Protein AF-A0A5S4G5T2-F1 (afdb_monomer)

pLDDT: mean 87.11, std 13.19, range [44.31, 97.69]

Secondary structure (DSSP, 8-state):
--STT--HHHHHHHHHHTT---EEEEPTT------EE-TTS-EEEEETTEEEEEEEEEEEEE-TTS-EEEEEEEEEES--STT-

Solvent-accessible surface area (backbone atoms only — not comparable to full-atom values): 5116 Å² total; per-residue (Å²): 104,39,64,92,89,47,72,47,57,64,51,51,49,53,47,45,71,72,71,49,81,52,76,46,61,50,35,90,85,54,84,65,59,81,74,43,81,46,97,86,75,27,29,33,29,53,53,87,90,43,68,27,19,39,38,79,43,80,47,73,48,75,47,98,86,69,52,71,51,76,48,82,42,40,35,40,23,54,60,68,50,94,91,103

Radius of gyration: 14.25 Å; Cα contacts (8 Å, |Δi|>4): 144; chains: 1; bounding box: 33×25×39 Å

Foldseek 3Di:
DAPPDDPPQVVVVVCVVVVDKDKDFDDPPDDWDFPAADPVRWGWTDDPNQIKIWDWDWDWDQDPVRDIDIDITIMIISPPDPVD

Structure (mmCIF, N/CA/C/O backbone):
data_AF-A0A5S4G5T2-F1
#
_entry.id   AF-A0A5S4G5T2-F1
#
loop_
_atom_site.group_PDB
_atom_site.id
_atom_site.type_symbol
_atom_site.label_atom_id
_atom_site.label_alt_id
_atom_site.label_comp_id
_atom_site.label_asym_id
_atom_site.label_entity_id
_atom_site.label_seq_id
_atom_site.pdbx_PDB_ins_code
_atom_site.Cartn_x
_atom_site.Cartn_y
_atom_site.Cartn_z
_atom_site.occupancy
_atom_site.B_iso_or_equiv
_atom_site.auth_seq_id
_atom_site.auth_comp_id
_atom_site.auth_asym_id
_atom_site.auth_atom_id
_atom_site.pdbx_PDB_model_num
ATOM 1 N N . MET A 1 1 ? 10.630 -4.361 9.332 1.00 49.16 1 MET A N 1
ATOM 2 C CA . MET 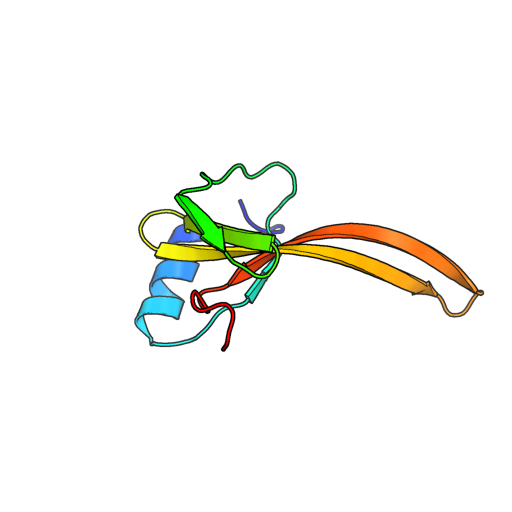A 1 1 ? 11.018 -2.933 9.333 1.00 49.16 1 MET A CA 1
ATOM 3 C C . MET A 1 1 ? 10.828 -2.409 7.905 1.00 49.16 1 MET A C 1
ATOM 5 O O . MET A 1 1 ? 11.120 -3.157 6.985 1.00 49.16 1 MET A O 1
ATOM 9 N N . TRP A 1 2 ? 10.212 -1.244 7.685 1.00 48.91 2 TRP A N 1
ATOM 10 C CA . TRP A 1 2 ? 10.107 -0.621 6.346 1.00 48.91 2 TRP A CA 1
ATOM 11 C C . TRP A 1 2 ? 11.459 -0.042 5.937 1.00 48.91 2 TRP A C 1
ATOM 13 O O . TRP A 1 2 ? 12.379 -0.123 6.749 1.00 48.91 2 TRP A O 1
ATOM 23 N N . ASP A 1 3 ? 11.641 0.339 4.675 1.00 46.62 3 ASP A N 1
ATOM 24 C CA . ASP A 1 3 ? 12.964 0.558 4.072 1.00 46.62 3 ASP A CA 1
ATOM 25 C C . ASP A 1 3 ? 13.910 1.413 4.945 1.00 46.62 3 ASP A C 1
ATOM 27 O O . ASP A 1 3 ? 13.464 2.253 5.721 1.00 46.62 3 ASP A O 1
ATOM 31 N N . LYS A 1 4 ? 15.199 1.062 4.920 1.00 44.31 4 LYS A N 1
ATOM 32 C CA . LYS A 1 4 ? 16.266 1.433 5.873 1.00 44.31 4 LYS A CA 1
ATOM 33 C C . LYS A 1 4 ? 16.055 2.783 6.602 1.00 44.31 4 LYS A C 1
ATOM 35 O O . LYS A 1 4 ? 16.115 3.833 5.981 1.00 44.31 4 LYS A O 1
ATOM 40 N N . GLY A 1 5 ? 15.938 2.740 7.939 1.00 48.06 5 GLY A N 1
ATOM 41 C CA . GLY A 1 5 ? 16.075 3.922 8.816 1.00 48.06 5 GLY A CA 1
ATOM 42 C C . GLY A 1 5 ? 14.840 4.344 9.617 1.00 48.06 5 GLY A C 1
ATOM 43 O O . GLY A 1 5 ? 14.917 5.315 10.357 1.00 48.06 5 GLY A O 1
ATOM 44 N N . PHE A 1 6 ? 13.724 3.623 9.509 1.00 53.41 6 PHE A N 1
ATOM 45 C CA . PHE A 1 6 ? 12.458 4.054 10.101 1.00 53.41 6 PHE A CA 1
ATOM 46 C C . PHE A 1 6 ? 11.935 3.083 11.162 1.00 53.41 6 PHE A C 1
ATOM 48 O O . PHE A 1 6 ? 11.725 1.897 10.864 1.00 53.41 6 PHE A O 1
ATOM 55 N N . ASP A 1 7 ? 11.666 3.576 12.376 1.00 57.00 7 ASP A N 1
ATOM 56 C CA . ASP A 1 7 ? 10.869 2.846 13.369 1.00 57.00 7 ASP A CA 1
ATOM 57 C C . ASP A 1 7 ? 9.386 2.908 12.969 1.00 57.00 7 ASP A C 1
ATOM 59 O O . ASP A 1 7 ? 8.569 3.693 13.455 1.00 57.00 7 ASP A O 1
ATOM 63 N N . GLY A 1 8 ? 9.081 2.147 11.916 1.00 65.12 8 GLY A N 1
ATOM 64 C CA . GLY A 1 8 ? 7.929 2.411 11.065 1.00 65.12 8 GLY A CA 1
ATOM 65 C C . GLY A 1 8 ? 6.578 2.234 11.743 1.00 65.12 8 GLY A C 1
ATOM 66 O O . GLY A 1 8 ? 5.615 2.798 11.255 1.00 65.12 8 GLY A O 1
ATOM 67 N N . ASN A 1 9 ? 6.470 1.486 12.844 1.00 72.56 9 ASN A N 1
ATOM 68 C CA . ASN A 1 9 ? 5.166 1.264 13.476 1.00 72.56 9 ASN A CA 1
ATOM 69 C C . ASN A 1 9 ? 4.703 2.502 14.252 1.00 72.56 9 ASN A C 1
ATOM 71 O O . ASN A 1 9 ? 3.571 2.940 14.066 1.00 72.56 9 ASN A O 1
ATOM 75 N N . ALA A 1 10 ? 5.581 3.066 15.088 1.00 77.75 10 ALA A N 1
ATOM 76 C CA . ALA A 1 10 ? 5.265 4.247 15.886 1.00 77.75 10 ALA A CA 1
ATOM 77 C C . ALA A 1 10 ? 5.050 5.470 14.990 1.00 77.75 10 ALA A C 1
ATOM 79 O O . ALA A 1 10 ? 4.065 6.185 15.154 1.00 77.75 10 ALA A O 1
ATOM 80 N N . PHE A 1 11 ? 5.905 5.654 13.981 1.00 80.38 11 PHE A N 1
ATOM 81 C CA . PHE A 1 11 ? 5.719 6.733 13.017 1.00 80.38 11 PHE A CA 1
ATOM 82 C C . PHE A 1 11 ? 4.411 6.592 12.228 1.00 80.38 11 PHE A C 1
ATOM 84 O O . PHE A 1 11 ? 3.678 7.566 12.092 1.00 80.38 11 PHE A O 1
ATOM 91 N N . LEU A 1 12 ? 4.094 5.393 11.716 1.00 80.38 12 LEU A N 1
ATOM 92 C CA . LEU A 1 12 ? 2.849 5.174 10.968 1.00 80.38 12 LEU A CA 1
ATOM 93 C C . LEU A 1 12 ? 1.627 5.499 11.827 1.00 80.38 12 LEU A C 1
ATOM 95 O O . LEU A 1 12 ? 0.703 6.150 11.347 1.00 80.38 12 LEU A O 1
ATOM 99 N N . ALA A 1 13 ? 1.644 5.084 13.096 1.00 82.69 13 ALA A N 1
ATOM 100 C CA . ALA A 1 13 ? 0.586 5.422 14.036 1.00 82.69 13 ALA A CA 1
ATOM 101 C C . ALA A 1 13 ? 0.485 6.941 14.252 1.00 82.69 13 ALA A C 1
ATOM 103 O O . ALA A 1 13 ? -0.614 7.481 14.190 1.00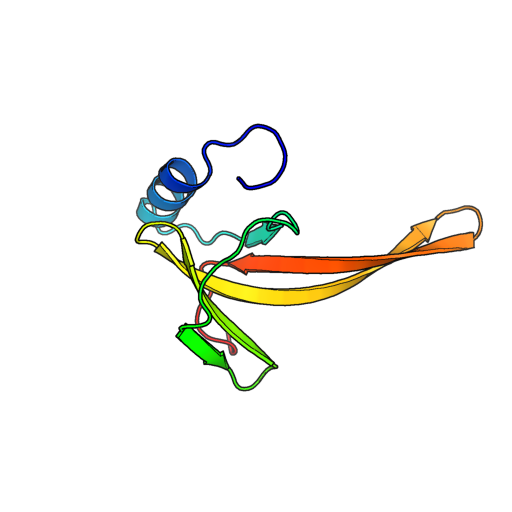 82.69 13 ALA A O 1
ATOM 104 N N . GLN A 1 14 ? 1.611 7.638 14.438 1.00 87.50 14 GLN A N 1
ATOM 105 C CA . GLN A 1 14 ? 1.633 9.090 14.642 1.00 87.50 14 GLN A CA 1
ATOM 106 C C . GLN A 1 14 ? 1.122 9.863 13.424 1.00 87.50 14 GLN A C 1
ATOM 108 O O . GLN A 1 14 ? 0.265 10.727 13.574 1.00 87.50 14 GLN A O 1
ATOM 113 N N . VAL A 1 15 ? 1.587 9.536 12.216 1.00 87.69 15 VAL A N 1
ATOM 114 C CA . VAL A 1 15 ? 1.128 10.203 10.987 1.00 87.69 15 VAL A CA 1
ATOM 115 C C . VAL A 1 15 ? -0.338 9.898 10.703 1.00 87.69 15 VAL A C 1
ATOM 117 O O . VAL A 1 15 ? -1.096 10.799 10.353 1.00 87.69 15 VAL A O 1
ATOM 120 N N . SER A 1 16 ? -0.775 8.655 10.915 1.00 86.44 16 SER A N 1
ATOM 121 C CA . SER A 1 16 ? -2.193 8.319 10.787 1.00 86.44 16 SER A CA 1
ATOM 122 C C . SER A 1 16 ? -3.050 9.052 11.821 1.00 86.44 16 SER A C 1
ATOM 124 O O . SER A 1 16 ? -4.176 9.429 11.504 1.00 86.44 16 SER A O 1
ATOM 126 N N . ALA A 1 17 ? -2.542 9.277 13.038 1.00 88.50 17 ALA A N 1
ATOM 127 C CA . ALA A 1 17 ? -3.254 10.013 14.080 1.00 88.50 17 ALA A CA 1
ATOM 128 C C . ALA A 1 17 ? -3.464 11.493 13.723 1.00 88.50 17 ALA A C 1
ATOM 130 O O . ALA A 1 17 ? -4.399 12.106 14.231 1.00 88.50 17 ALA A O 1
ATOM 131 N N . THR A 1 18 ? -2.670 12.063 12.807 1.00 93.00 18 THR A N 1
ATOM 132 C CA . THR A 1 18 ? -2.932 13.411 12.273 1.00 93.00 18 THR A CA 1
ATOM 133 C C . THR A 1 18 ? -4.039 13.433 11.209 1.00 93.00 18 THR A C 1
ATOM 135 O O . THR A 1 18 ? -4.293 14.484 10.627 1.00 93.00 18 THR A O 1
ATOM 138 N N . GLY A 1 19 ? -4.645 12.287 10.878 1.00 90.62 19 GLY A N 1
ATOM 139 C CA . GLY A 1 19 ? -5.590 12.144 9.766 1.00 90.62 19 GLY A CA 1
ATOM 140 C C . GLY A 1 19 ? -4.931 12.055 8.384 1.00 90.62 19 GLY A C 1
ATOM 141 O O . GLY A 1 19 ? -5.634 12.001 7.374 1.00 90.62 19 GLY A O 1
ATOM 142 N N . SER A 1 20 ? -3.595 12.023 8.318 1.00 91.62 20 SER A N 1
ATOM 143 C CA . SER A 1 20 ? -2.873 11.914 7.050 1.00 91.62 20 SER A CA 1
ATOM 144 C C . SER A 1 20 ? -3.028 10.526 6.439 1.00 91.62 20 SER A C 1
ATOM 146 O O . SER A 1 20 ? -3.054 9.513 7.140 1.00 91.62 20 SER A O 1
ATOM 148 N N . GLN A 1 21 ? -3.064 10.480 5.109 1.00 91.00 21 GLN A N 1
ATOM 149 C CA . GLN A 1 21 ? -2.978 9.232 4.360 1.00 91.00 21 GLN A CA 1
ATOM 150 C C . GLN A 1 21 ? -1.524 8.936 4.009 1.00 91.00 21 GLN A C 1
ATOM 152 O O . GLN A 1 21 ? -0.769 9.835 3.641 1.00 91.00 21 GLN A O 1
ATOM 157 N N . VAL A 1 22 ? -1.134 7.670 4.113 1.00 89.12 22 VAL A N 1
ATOM 158 C CA . VAL A 1 22 ? 0.232 7.226 3.831 1.00 89.12 22 VAL A CA 1
ATOM 159 C C . VAL A 1 22 ? 0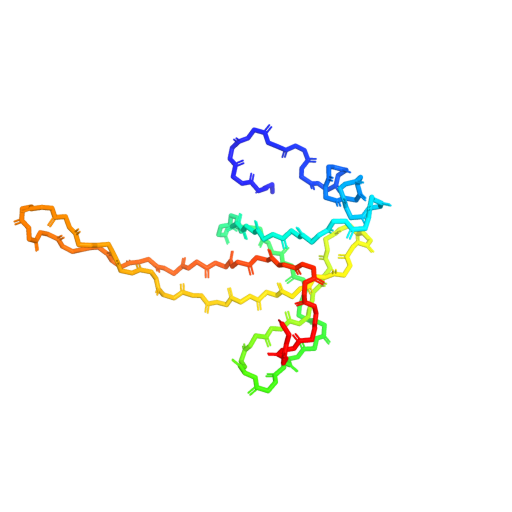.241 6.179 2.732 1.00 89.12 22 VAL A C 1
ATOM 161 O O . VAL A 1 22 ? -0.683 5.375 2.597 1.00 89.12 22 VAL A O 1
ATOM 164 N N . LEU A 1 23 ? 1.322 6.177 1.965 1.00 90.94 23 LEU A N 1
ATOM 165 C CA . LEU A 1 23 ? 1.680 5.130 1.026 1.00 90.94 23 LEU A CA 1
ATOM 166 C C . LEU A 1 23 ? 3.181 4.906 1.138 1.00 90.94 23 LEU A C 1
ATOM 168 O O . LEU A 1 23 ? 3.963 5.853 1.187 1.00 90.94 23 LEU A O 1
ATOM 172 N N . GLY A 1 24 ? 3.599 3.651 1.104 1.00 88.50 24 GLY A N 1
ATOM 173 C CA . GLY A 1 24 ? 4.978 3.367 0.751 1.00 88.50 24 GLY A CA 1
ATOM 174 C C . GLY A 1 24 ? 5.268 1.885 0.647 1.00 88.50 24 GLY A C 1
ATOM 175 O O . GLY A 1 24 ? 4.371 1.046 0.630 1.00 88.50 24 GLY A O 1
ATOM 176 N N . ARG A 1 25 ? 6.557 1.566 0.585 1.00 88.38 25 ARG A N 1
ATOM 177 C CA . ARG A 1 25 ? 7.036 0.222 0.295 1.00 88.38 25 ARG A CA 1
ATOM 178 C C . ARG A 1 25 ? 7.311 -0.607 1.550 1.00 88.38 25 ARG A C 1
ATOM 180 O O . ARG A 1 25 ? 8.196 -0.291 2.349 1.00 88.38 25 ARG A O 1
ATOM 187 N N . LEU A 1 26 ? 6.661 -1.765 1.634 1.00 86.38 26 LEU A N 1
ATOM 188 C CA . LEU A 1 26 ? 7.051 -2.847 2.532 1.00 86.38 26 LEU A CA 1
ATOM 189 C C . LEU A 1 26 ? 8.366 -3.478 2.079 1.00 86.38 26 LEU A C 1
ATOM 191 O O . LEU A 1 26 ? 8.523 -3.855 0.917 1.00 86.38 26 LEU A O 1
ATOM 195 N N . ARG A 1 27 ? 9.282 -3.723 3.023 1.00 78.38 27 ARG A N 1
ATOM 196 C CA . ARG A 1 27 ? 10.391 -4.648 2.758 1.00 78.38 27 ARG A CA 1
ATOM 197 C C . ARG A 1 27 ? 9.849 -6.035 2.419 1.00 78.38 27 ARG A C 1
ATOM 199 O O . ARG A 1 27 ? 8.893 -6.507 3.037 1.00 78.38 27 ARG A O 1
ATOM 206 N N . SER A 1 28 ? 10.504 -6.708 1.480 1.00 70.44 28 SER A N 1
ATOM 207 C CA . SER A 1 28 ? 10.131 -8.046 1.004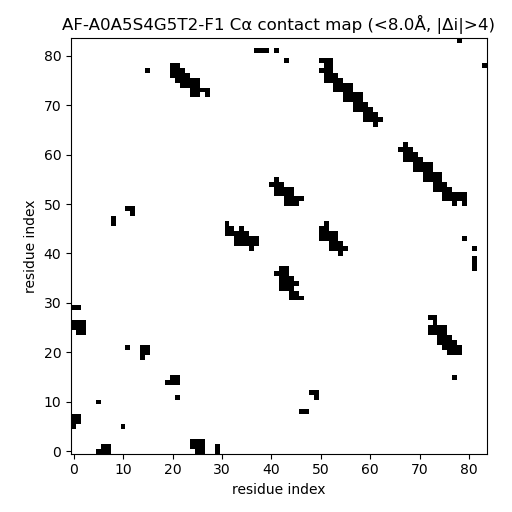 1.00 70.44 28 SER A CA 1
ATOM 208 C C . SER A 1 28 ? 10.064 -9.087 2.128 1.00 70.44 28 SER A C 1
ATOM 210 O O . SER A 1 28 ? 9.177 -9.930 2.124 1.00 70.44 28 SER A O 1
ATOM 212 N N . ASN A 1 29 ? 10.918 -8.986 3.149 1.00 76.44 29 ASN A N 1
ATOM 213 C CA . ASN A 1 29 ? 10.930 -9.920 4.278 1.00 76.44 29 ASN A CA 1
ATOM 214 C C . ASN A 1 29 ? 9.907 -9.608 5.388 1.00 76.44 29 ASN A C 1
ATOM 216 O O . ASN A 1 29 ? 9.727 -10.420 6.296 1.00 76.44 29 ASN A O 1
ATOM 220 N N . ARG A 1 30 ? 9.225 -8.453 5.357 1.00 78.19 30 ARG A N 1
ATOM 221 C CA . ARG A 1 30 ? 8.220 -8.121 6.376 1.00 78.19 30 ARG A CA 1
ATOM 222 C C . ARG A 1 30 ? 6.930 -8.878 6.078 1.00 78.19 30 ARG A C 1
ATOM 224 O O . ARG A 1 30 ? 6.232 -8.552 5.123 1.00 78.19 30 ARG A O 1
ATOM 231 N N . ARG A 1 31 ? 6.592 -9.873 6.890 1.00 82.62 31 ARG A N 1
ATOM 232 C CA . ARG A 1 31 ? 5.292 -10.547 6.796 1.00 82.62 31 ARG A CA 1
ATOM 233 C C . ARG A 1 31 ? 4.219 -9.712 7.491 1.00 82.62 31 ARG A C 1
ATOM 235 O O . ARG A 1 31 ? 4.473 -9.131 8.545 1.00 82.62 31 ARG A O 1
ATOM 242 N N . THR A 1 32 ? 3.047 -9.634 6.880 1.00 87.69 32 THR A N 1
ATOM 243 C CA . THR A 1 32 ? 1.844 -9.056 7.477 1.00 87.69 32 THR A CA 1
ATOM 244 C C . THR A 1 32 ? 0.694 -10.033 7.228 1.00 87.69 32 THR A C 1
ATOM 246 O O . THR A 1 32 ? 0.740 -10.761 6.231 1.00 87.69 32 THR A O 1
ATOM 249 N N . PRO A 1 33 ? -0.284 -10.137 8.138 1.00 93.31 33 PRO A N 1
ATOM 250 C CA . PRO A 1 33 ? -1.408 -11.043 7.948 1.00 93.31 33 PRO A CA 1
ATOM 251 C C . PRO A 1 33 ? -2.313 -10.543 6.819 1.00 93.31 33 PRO A C 1
ATOM 253 O O . PRO A 1 33 ? -2.521 -9.340 6.669 1.00 93.31 33 PRO A O 1
ATOM 256 N N . VAL A 1 34 ? -2.882 -11.473 6.058 1.00 95.94 34 VAL A N 1
ATOM 257 C CA . VAL A 1 34 ? -3.994 -11.185 5.149 1.00 95.94 34 VAL A CA 1
ATOM 258 C C . VAL A 1 34 ? -5.272 -11.277 5.975 1.00 95.94 34 VAL A C 1
ATOM 260 O O . VAL A 1 34 ? -5.617 -12.358 6.444 1.00 95.94 34 VAL A O 1
ATOM 263 N N . LEU A 1 35 ? -5.936 -10.146 6.203 1.00 97.25 35 LEU A N 1
ATOM 264 C CA . LEU A 1 35 ? -7.184 -10.085 6.968 1.00 97.25 35 LEU A CA 1
ATOM 265 C C . LEU A 1 35 ? -8.408 -10.246 6.063 1.00 97.25 35 LEU A C 1
ATOM 267 O O . LEU A 1 35 ? -9.350 -10.939 6.426 1.00 97.25 35 LEU A O 1
ATOM 271 N N . ALA A 1 36 ? -8.386 -9.622 4.883 1.00 97.50 36 ALA A N 1
ATOM 272 C CA . ALA A 1 36 ? -9.426 -9.765 3.868 1.00 97.50 36 ALA A CA 1
ATOM 273 C C . ALA A 1 36 ? -8.861 -9.434 2.487 1.00 97.50 36 ALA A C 1
ATOM 275 O O . ALA A 1 36 ? -8.140 -8.450 2.342 1.00 97.50 36 ALA A O 1
ATOM 276 N N . THR A 1 37 ? -9.197 -10.217 1.471 1.00 97.56 37 THR A N 1
ATOM 277 C CA . THR A 1 37 ? -8.902 -9.875 0.076 1.00 97.56 37 THR A CA 1
ATOM 278 C C . THR A 1 37 ? -9.969 -8.922 -0.469 1.00 97.56 37 THR A C 1
ATOM 280 O O . THR A 1 37 ? -11.137 -8.992 -0.090 1.00 97.56 37 THR A O 1
ATOM 283 N N . LEU A 1 38 ? -9.561 -7.995 -1.332 1.00 97.31 38 LEU A N 1
ATOM 284 C CA . LEU A 1 38 ? -10.418 -6.986 -1.953 1.00 97.31 38 LEU A CA 1
ATOM 285 C C . LEU A 1 38 ? -10.641 -7.309 -3.436 1.00 97.31 38 LEU A C 1
ATOM 287 O O . LEU A 1 38 ? -9.922 -8.106 -4.038 1.00 97.31 38 LEU A O 1
ATOM 291 N N . THR A 1 39 ? -11.646 -6.676 -4.040 1.00 95.75 39 THR A N 1
ATOM 292 C CA . THR A 1 39 ? -12.095 -6.987 -5.410 1.00 95.75 39 THR A CA 1
ATOM 293 C C . THR A 1 39 ? -11.083 -6.651 -6.502 1.00 95.75 39 THR A C 1
ATOM 295 O O . THR A 1 39 ? -11.203 -7.158 -7.609 1.00 95.75 39 THR A O 1
ATOM 298 N N . ASP A 1 40 ? -10.102 -5.801 -6.213 1.00 94.94 40 ASP A N 1
ATOM 299 C CA . ASP A 1 40 ? -9.034 -5.427 -7.145 1.00 94.94 40 ASP A CA 1
ATOM 300 C C . ASP A 1 40 ? -7.733 -6.219 -6.927 1.00 94.94 40 ASP A C 1
ATOM 302 O O . ASP A 1 40 ? -6.677 -5.842 -7.428 1.00 94.94 40 ASP A O 1
ATOM 306 N N . GLY A 1 41 ? -7.796 -7.311 -6.157 1.00 94.94 41 GLY A N 1
ATOM 307 C CA . GLY A 1 41 ? -6.662 -8.201 -5.897 1.00 94.94 41 GLY A CA 1
ATOM 308 C C . GLY A 1 41 ? -5.726 -7.735 -4.780 1.00 94.94 41 GLY A C 1
ATOM 309 O O . GLY A 1 41 ? -4.854 -8.489 -4.356 1.00 94.94 41 GLY A O 1
ATOM 310 N N . SER A 1 42 ? -5.920 -6.527 -4.254 1.00 96.75 42 SER A N 1
ATOM 311 C CA . SER A 1 42 ? -5.247 -6.077 -3.033 1.00 96.75 42 SER A CA 1
ATOM 312 C C . SER A 1 42 ? -5.849 -6.729 -1.780 1.00 96.75 42 SER A C 1
ATOM 314 O O . SER A 1 42 ? -6.865 -7.423 -1.847 1.00 96.75 42 SER A O 1
ATOM 316 N N . TYR A 1 43 ? -5.246 -6.517 -0.607 1.00 97.56 43 TYR A N 1
ATOM 317 C CA . TYR A 1 43 ? -5.767 -7.094 0.634 1.00 97.56 43 TYR A CA 1
ATOM 318 C C . TYR A 1 43 ? -5.593 -6.198 1.861 1.00 97.56 43 TYR A C 1
ATOM 320 O O . TYR A 1 43 ? -4.611 -5.474 1.999 1.00 97.56 43 TYR A O 1
ATOM 328 N N . LEU A 1 44 ? -6.544 -6.269 2.789 1.00 97.69 44 LEU A N 1
ATOM 329 C CA . LEU A 1 44 ? -6.461 -5.650 4.105 1.00 97.69 44 LEU A CA 1
ATOM 330 C C . LEU A 1 44 ? -5.508 -6.425 5.013 1.00 97.69 44 LEU A C 1
ATOM 332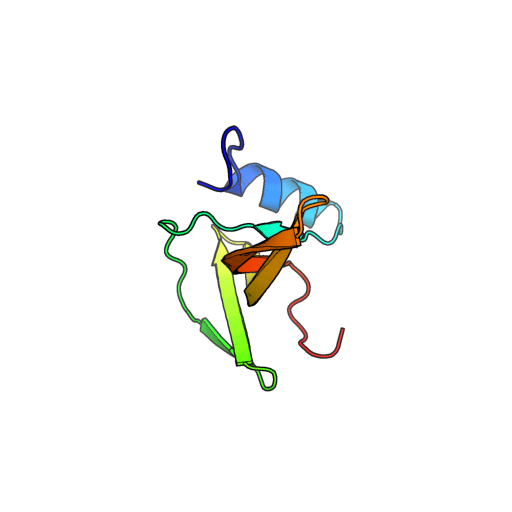 O O . LEU A 1 44 ? -5.438 -7.653 4.988 1.00 97.69 44 LEU A O 1
ATOM 336 N N . SER A 1 45 ? -4.781 -5.683 5.835 1.00 95.56 45 SER A N 1
ATOM 337 C CA . SER A 1 45 ? -3.729 -6.160 6.721 1.00 95.56 45 SER A CA 1
ATOM 338 C C . SER A 1 45 ? -3.608 -5.213 7.922 1.00 95.56 45 SER A C 1
ATOM 340 O O . SER A 1 45 ? -4.257 -4.170 7.984 1.00 95.56 45 SER A O 1
ATOM 342 N N . VAL A 1 46 ? -2.741 -5.547 8.879 1.00 92.56 46 VAL A N 1
ATOM 343 C CA . VAL A 1 46 ? -2.423 -4.681 10.020 1.00 92.56 46 VAL A CA 1
ATOM 344 C C . VAL A 1 46 ? -0.911 -4.530 10.211 1.00 92.56 46 VAL A C 1
ATOM 346 O O . VAL A 1 46 ? -0.142 -5.468 9.980 1.00 92.56 46 VAL A O 1
ATOM 349 N N . ILE A 1 47 ? -0.472 -3.338 10.625 1.00 87.06 47 ILE A N 1
ATOM 350 C CA . ILE A 1 47 ? 0.871 -3.077 11.159 1.00 87.06 47 ILE A CA 1
ATOM 351 C C . ILE A 1 47 ? 0.729 -2.448 12.546 1.00 87.06 47 ILE A C 1
ATOM 353 O O . ILE A 1 47 ? 0.236 -1.331 12.679 1.00 87.06 47 ILE A O 1
ATOM 357 N N . GLY A 1 48 ? 1.184 -3.159 13.583 1.00 85.25 48 GLY A N 1
ATOM 358 C CA . GLY A 1 48 ? 0.880 -2.766 14.961 1.00 85.25 48 GLY A CA 1
ATOM 359 C C . GLY A 1 48 ? -0.632 -2.811 15.166 1.00 85.25 48 GLY A C 1
ATOM 360 O O . GLY A 1 48 ? -1.222 -3.880 15.044 1.00 85.25 48 GLY A O 1
ATOM 361 N N . ASN A 1 49 ? -1.242 -1.646 15.376 1.00 85.31 49 ASN A N 1
ATOM 362 C CA . ASN A 1 49 ? -2.691 -1.489 15.521 1.00 85.31 49 ASN A CA 1
ATOM 363 C C . ASN A 1 49 ? -3.312 -0.705 14.353 1.00 85.31 49 ASN A C 1
ATOM 365 O O . ASN A 1 49 ? -4.507 -0.427 14.365 1.00 85.31 49 ASN A O 1
ATOM 369 N N . LEU A 1 50 ? -2.509 -0.326 13.353 1.00 90.00 50 LEU A N 1
ATOM 370 C CA . LEU A 1 50 ? -2.978 0.431 12.201 1.00 90.00 50 LEU A CA 1
ATOM 371 C C . LEU A 1 50 ? -3.440 -0.526 11.103 1.00 90.00 50 LEU A C 1
ATOM 373 O O . LEU A 1 50 ? -2.641 -1.312 10.577 1.00 90.00 50 LEU A O 1
ATOM 377 N N . GLN A 1 51 ? -4.721 -0.439 10.750 1.00 93.38 51 GLN A N 1
ATOM 378 C CA . GLN A 1 51 ? -5.257 -1.114 9.577 1.00 93.38 51 GLN A CA 1
ATOM 379 C C . GLN A 1 51 ? -4.692 -0.470 8.313 1.00 93.38 51 GLN A C 1
ATOM 381 O O . GLN A 1 51 ? -4.648 0.750 8.169 1.00 93.38 51 GLN A O 1
ATOM 386 N N . ILE A 1 52 ? -4.261 -1.319 7.394 1.00 94.00 52 ILE A N 1
ATOM 387 C CA . ILE A 1 52 ? -3.659 -0.930 6.127 1.00 94.00 52 ILE A CA 1
ATOM 388 C C . ILE A 1 52 ? -4.189 -1.830 5.019 1.00 94.00 52 ILE A C 1
ATOM 390 O O . ILE A 1 52 ? -4.683 -2.931 5.261 1.00 94.00 52 ILE A O 1
ATOM 394 N N . ARG A 1 53 ? -4.010 -1.388 3.787 1.00 96.12 53 ARG A N 1
ATOM 395 C CA . ARG A 1 53 ? -4.207 -2.169 2.577 1.00 96.12 53 ARG A CA 1
ATOM 396 C C . ARG A 1 53 ? -2.860 -2.418 1.920 1.00 96.12 53 ARG A C 1
ATOM 398 O O . ARG A 1 53 ? -2.049 -1.499 1.830 1.00 96.12 53 ARG A O 1
ATOM 405 N N . ILE A 1 54 ? -2.620 -3.647 1.482 1.00 95.50 54 ILE A N 1
ATOM 406 C CA . ILE A 1 54 ? -1.444 -4.040 0.714 1.00 95.50 54 ILE A CA 1
ATOM 407 C C . ILE A 1 54 ? -1.824 -4.193 -0.750 1.00 95.50 54 ILE A C 1
ATOM 409 O O . ILE A 1 54 ? -2.761 -4.916 -1.078 1.00 95.50 54 ILE A O 1
ATOM 413 N N . ILE A 1 55 ? -1.056 -3.540 -1.613 1.00 95.62 55 ILE A N 1
ATOM 414 C CA . ILE A 1 55 ? -1.138 -3.639 -3.064 1.00 95.62 55 ILE A CA 1
ATOM 415 C C . ILE A 1 55 ? 0.153 -4.299 -3.543 1.00 95.62 55 ILE A C 1
ATOM 417 O O . ILE A 1 55 ? 1.250 -3.795 -3.281 1.00 95.62 55 ILE A O 1
ATOM 421 N N . GLU A 1 56 ? 0.030 -5.430 -4.228 1.00 94.25 56 GLU A N 1
ATOM 422 C CA . GLU A 1 56 ? 1.153 -6.030 -4.941 1.00 94.25 56 GLU A CA 1
ATOM 423 C C . GLU A 1 56 ? 1.296 -5.342 -6.300 1.00 94.25 56 GLU A C 1
ATOM 425 O O . GLU A 1 56 ? 0.340 -5.244 -7.065 1.00 94.25 56 GLU A O 1
ATOM 430 N N . ALA A 1 57 ? 2.481 -4.807 -6.575 1.00 92.56 57 ALA A N 1
ATOM 431 C CA . ALA A 1 57 ? 2.762 -4.012 -7.759 1.00 92.56 57 ALA A CA 1
ATOM 432 C C . ALA A 1 57 ? 3.987 -4.560 -8.491 1.00 92.56 57 ALA A C 1
ATOM 434 O O . ALA A 1 57 ? 5.039 -4.781 -7.887 1.00 92.56 57 ALA A O 1
ATOM 435 N N . HIS A 1 58 ? 3.873 -4.719 -9.806 1.00 93.88 58 HIS A N 1
ATOM 436 C CA . HIS A 1 58 ? 5.017 -4.946 -10.682 1.00 93.88 58 HIS A CA 1
ATOM 437 C C . HIS A 1 58 ? 5.514 -3.600 -11.195 1.00 93.88 58 HIS A C 1
ATOM 439 O O . HIS A 1 58 ? 4.798 -2.888 -11.895 1.00 93.88 58 HIS A O 1
ATOM 445 N N . VAL A 1 59 ? 6.739 -3.241 -10.827 1.00 91.38 59 VAL A N 1
ATOM 446 C CA . VAL A 1 59 ? 7.364 -1.986 -11.240 1.00 91.38 59 VAL A CA 1
ATOM 447 C C . VAL A 1 59 ? 8.451 -2.313 -12.245 1.00 91.38 59 VAL A C 1
ATOM 449 O O . VAL A 1 59 ? 9.398 -3.026 -11.915 1.00 91.38 59 VAL A O 1
ATOM 452 N N . THR A 1 60 ? 8.308 -1.778 -13.456 1.00 95.56 60 THR A N 1
ATOM 453 C CA . THR A 1 60 ? 9.326 -1.862 -14.507 1.00 95.56 60 THR A CA 1
ATOM 454 C C . THR A 1 60 ? 10.025 -0.517 -14.620 1.00 95.56 60 THR A C 1
ATOM 456 O O . THR A 1 60 ? 9.376 0.507 -14.819 1.00 95.56 60 THR A O 1
ATOM 459 N N . VAL A 1 61 ? 11.346 -0.519 -14.487 1.00 94.81 61 VAL A N 1
ATOM 460 C CA . VAL A 1 61 ? 12.198 0.653 -14.692 1.00 94.81 61 VAL A CA 1
ATOM 461 C C . VAL A 1 61 ? 12.874 0.503 -16.043 1.00 94.81 61 VAL A C 1
ATOM 463 O O . VAL A 1 61 ? 13.488 -0.530 -16.294 1.00 94.81 61 VAL A O 1
ATOM 466 N N . THR A 1 62 ? 12.757 1.524 -16.891 1.00 97.25 62 THR A N 1
ATOM 467 C CA . THR A 1 62 ? 13.490 1.623 -18.160 1.00 97.25 62 THR A CA 1
ATOM 468 C C . THR A 1 62 ? 14.531 2.723 -18.026 1.00 97.25 62 THR A C 1
ATOM 470 O O . THR A 1 62 ? 14.188 3.872 -17.746 1.00 97.25 62 THR A O 1
ATOM 473 N N . CYS A 1 63 ? 15.798 2.361 -18.176 1.00 96.31 63 CYS A N 1
ATOM 474 C CA . CYS A 1 63 ? 16.925 3.276 -18.109 1.00 96.31 63 CYS A CA 1
ATOM 475 C C . CYS A 1 63 ? 17.129 3.990 -19.449 1.00 96.31 63 CYS A C 1
ATOM 477 O O . CYS A 1 63 ? 16.649 3.560 -20.498 1.00 96.31 63 CYS A O 1
A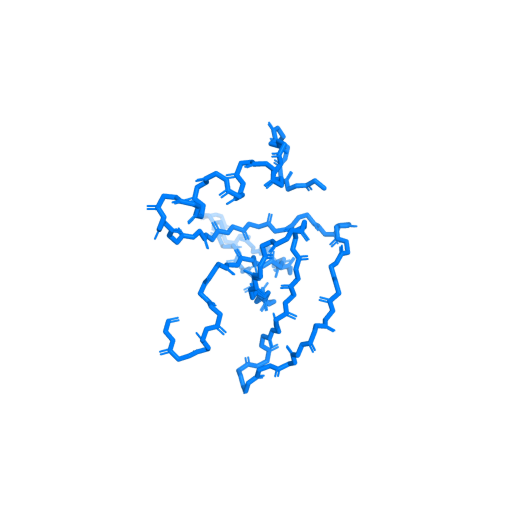TOM 479 N N . THR A 1 64 ? 17.892 5.080 -19.424 1.00 96.69 64 THR A N 1
ATOM 480 C CA . THR A 1 64 ? 18.206 5.869 -20.625 1.00 96.69 64 THR A CA 1
ATOM 481 C C . THR A 1 64 ? 19.018 5.097 -21.666 1.00 96.69 64 THR A C 1
ATOM 483 O O . THR A 1 64 ? 18.975 5.447 -22.839 1.00 96.69 64 THR A O 1
ATOM 486 N N . ASP A 1 65 ? 19.737 4.049 -21.259 1.00 96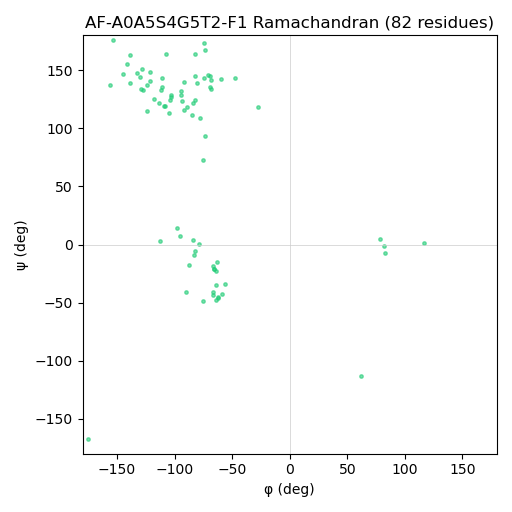.12 65 ASP A N 1
ATOM 487 C CA . ASP A 1 65 ? 20.489 3.141 -22.137 1.00 96.12 65 ASP A CA 1
ATOM 488 C C . ASP A 1 65 ? 19.629 2.008 -22.735 1.00 96.12 65 ASP A C 1
ATOM 490 O O . ASP A 1 65 ? 20.145 1.132 -23.427 1.00 96.12 65 ASP A O 1
ATOM 494 N N . GLY A 1 66 ? 18.318 2.013 -22.471 1.00 95.25 66 GLY A N 1
ATOM 495 C CA . GLY A 1 66 ? 17.381 0.992 -22.931 1.00 95.25 66 GLY A CA 1
ATOM 496 C C . GLY A 1 66 ? 17.346 -0.270 -22.068 1.00 95.25 66 GLY A C 1
ATOM 497 O O . GLY A 1 66 ? 16.547 -1.164 -22.348 1.00 95.25 66 GLY A O 1
ATOM 498 N N . THR A 1 67 ? 18.156 -0.367 -21.008 1.00 96.81 67 THR A N 1
ATOM 499 C CA . THR A 1 67 ? 18.058 -1.489 -20.068 1.00 96.81 67 THR A CA 1
ATOM 500 C C . THR A 1 67 ? 16.760 -1.416 -19.270 1.00 96.81 67 THR A C 1
ATOM 502 O O . THR A 1 67 ? 16.303 -0.341 -18.873 1.00 96.81 67 THR A O 1
ATOM 505 N N . THR A 1 68 ? 16.149 -2.577 -19.028 1.00 97.31 68 THR A N 1
ATOM 506 C CA . THR A 1 68 ? 14.914 -2.680 -18.247 1.00 97.31 68 THR A CA 1
ATOM 507 C C . THR A 1 68 ? 15.073 -3.635 -17.082 1.00 97.31 68 THR A C 1
ATOM 509 O O . THR A 1 68 ? 15.567 -4.749 -17.258 1.00 97.31 68 THR A O 1
ATOM 512 N N . PHE A 1 69 ? 14.558 -3.249 -15.918 1.00 94.62 69 PHE A N 1
ATOM 513 C CA . PHE A 1 69 ? 14.488 -4.118 -14.747 1.00 94.62 69 PHE A CA 1
ATOM 514 C C . PHE A 1 69 ? 13.073 -4.122 -14.192 1.00 94.62 69 PHE A C 1
ATOM 516 O O . PHE A 1 69 ? 12.464 -3.068 -14.022 1.00 94.62 69 PHE A O 1
ATOM 523 N N . THR A 1 70 ? 12.562 -5.312 -13.889 1.00 95.19 70 THR A N 1
ATOM 524 C CA . THR A 1 70 ? 11.240 -5.486 -13.280 1.00 95.19 70 THR A CA 1
ATOM 525 C C . THR A 1 70 ? 11.395 -6.011 -11.864 1.00 95.19 70 THR A C 1
ATOM 527 O O . THR A 1 70 ? 12.135 -6.964 -11.625 1.00 95.19 70 THR A O 1
ATOM 530 N N . GLY A 1 71 ? 10.685 -5.402 -10.920 1.00 91.25 71 GLY A N 1
ATOM 531 C CA . GLY A 1 71 ? 10.620 -5.851 -9.535 1.00 91.25 71 GLY A CA 1
ATOM 532 C C . GLY A 1 71 ? 9.183 -5.989 -9.054 1.00 91.25 71 GLY A C 1
ATOM 533 O O . GLY A 1 71 ? 8.292 -5.265 -9.494 1.00 91.25 71 GLY A O 1
ATOM 534 N N . THR A 1 72 ? 8.966 -6.909 -8.114 1.00 91.56 72 THR A N 1
ATOM 535 C CA . THR A 1 72 ? 7.699 -7.013 -7.381 1.00 91.56 72 THR A CA 1
ATOM 536 C C . THR A 1 72 ? 7.799 -6.239 -6.075 1.00 91.56 72 THR A C 1
ATOM 538 O O . THR A 1 72 ? 8.730 -6.420 -5.285 1.00 91.56 72 THR A O 1
ATOM 541 N N . TYR A 1 73 ? 6.823 -5.375 -5.845 1.00 90.25 73 TYR A N 1
ATOM 542 C CA . TYR A 1 73 ? 6.736 -4.476 -4.711 1.00 90.25 73 TYR A CA 1
ATOM 543 C C . TYR A 1 73 ? 5.452 -4.760 -3.948 1.00 90.25 73 TYR A C 1
ATOM 545 O O . TYR A 1 73 ? 4.402 -4.974 -4.537 1.00 90.25 73 TYR A O 1
ATOM 553 N N . ARG A 1 74 ? 5.528 -4.707 -2.619 1.00 92.69 74 ARG A N 1
ATOM 554 C CA . ARG A 1 74 ? 4.337 -4.620 -1.774 1.00 92.69 74 ARG A CA 1
ATOM 555 C C . ARG A 1 74 ? 4.241 -3.196 -1.274 1.00 92.69 74 ARG A C 1
ATOM 557 O O . ARG A 1 74 ? 5.112 -2.740 -0.531 1.00 92.69 74 ARG A O 1
ATOM 564 N N . LEU A 1 75 ? 3.221 -2.488 -1.720 1.00 93.19 75 LEU A N 1
ATOM 565 C CA . LEU A 1 75 ? 2.913 -1.147 -1.260 1.00 93.19 75 LEU A CA 1
ATOM 566 C C . LEU A 1 75 ? 1.882 -1.260 -0.146 1.00 93.19 75 LEU A C 1
ATOM 568 O O . LEU A 1 75 ? 0.901 -1.972 -0.322 1.00 93.19 75 LEU A O 1
ATOM 572 N N . ALA A 1 76 ? 2.085 -0.587 0.984 1.00 92.50 76 ALA A N 1
ATOM 573 C CA . ALA A 1 76 ? 1.018 -0.447 1.966 1.00 92.50 76 ALA A CA 1
ATOM 574 C C . ALA A 1 76 ? 0.510 0.976 2.062 1.00 92.50 76 ALA A C 1
ATOM 576 O O . ALA A 1 76 ? 1.291 1.929 2.008 1.00 92.50 76 ALA A O 1
ATOM 577 N N . THR A 1 77 ? -0.794 1.082 2.269 1.00 93.62 77 THR A N 1
ATOM 578 C CA . THR A 1 77 ? -1.497 2.350 2.376 1.00 93.62 77 THR A CA 1
ATOM 579 C C . THR A 1 77 ? -2.588 2.317 3.438 1.00 93.62 77 THR A C 1
ATOM 581 O O . THR A 1 77 ? -3.111 1.254 3.767 1.00 93.62 77 THR A O 1
ATOM 584 N N . THR A 1 78 ? -2.933 3.482 3.981 1.00 93.94 78 THR A N 1
ATOM 585 C CA . THR A 1 78 ? -4.110 3.685 4.844 1.00 93.94 78 THR A CA 1
ATOM 586 C C . THR A 1 78 ? -5.410 3.872 4.056 1.00 93.94 78 THR A C 1
ATOM 588 O O . THR A 1 78 ? -6.479 3.888 4.660 1.00 93.94 78 THR A O 1
ATOM 591 N N . LEU A 1 79 ? -5.350 3.953 2.721 1.00 95.31 79 LEU A N 1
ATOM 592 C CA . LEU A 1 79 ? -6.532 3.889 1.860 1.00 95.31 79 LEU A CA 1
ATOM 593 C C . LEU A 1 79 ? -7.043 2.445 1.810 1.00 95.31 79 LEU A C 1
ATOM 595 O O . LEU A 1 79 ? -6.559 1.617 1.042 1.00 95.31 79 LEU A O 1
ATOM 599 N N . THR A 1 80 ? -7.986 2.118 2.690 1.00 95.75 80 THR A N 1
ATOM 600 C CA . THR A 1 80 ? -8.505 0.751 2.855 1.00 95.75 80 THR A CA 1
ATOM 601 C C . THR A 1 80 ? -9.666 0.411 1.925 1.00 95.75 80 THR A C 1
ATOM 603 O O . THR A 1 80 ? -9.938 -0.770 1.719 1.00 95.75 80 THR A O 1
ATOM 606 N N . ASP A 1 81 ? -10.319 1.414 1.336 1.00 93.94 81 ASP A N 1
ATOM 607 C CA . ASP A 1 81 ? -11.333 1.213 0.302 1.00 93.94 81 ASP A CA 1
ATOM 608 C C . ASP A 1 81 ? -10.648 1.061 -1.068 1.00 93.94 81 ASP A C 1
ATOM 610 O O . ASP A 1 81 ? -9.927 1.968 -1.483 1.00 93.94 81 ASP A O 1
ATOM 614 N N . PRO A 1 82 ? -10.848 -0.054 -1.795 1.00 92.12 82 PRO A N 1
ATOM 615 C CA . PRO A 1 82 ? -10.291 -0.236 -3.133 1.00 92.12 82 PRO A CA 1
ATOM 616 C C . PRO A 1 82 ? -10.807 0.764 -4.177 1.00 92.12 82 PRO A C 1
ATOM 618 O O . PRO A 1 82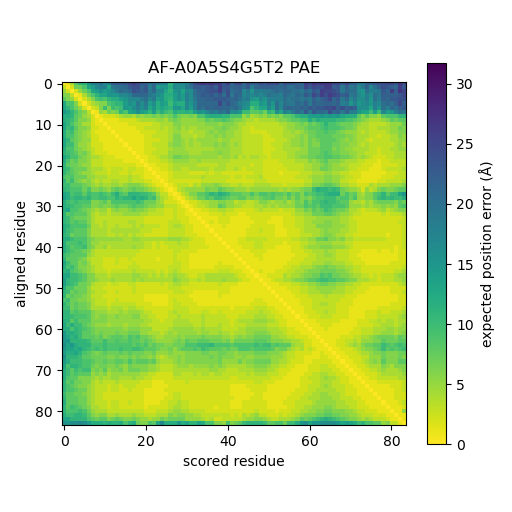 ? -10.213 0.895 -5.242 1.00 92.12 82 PRO A O 1
ATOM 621 N N . ARG A 1 83 ? -11.900 1.477 -3.890 1.00 91.19 83 ARG A N 1
ATOM 622 C CA . ARG A 1 83 ? -12.517 2.447 -4.804 1.00 91.19 83 ARG A CA 1
ATOM 623 C C 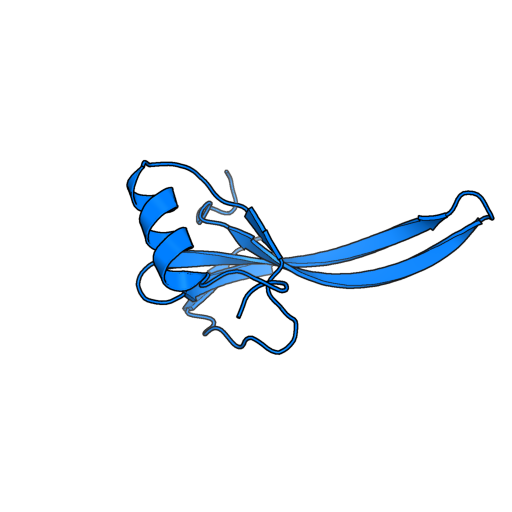. ARG A 1 83 ? -12.067 3.892 -4.567 1.00 91.19 83 ARG A C 1
ATOM 625 O O . ARG A 1 83 ? -12.662 4.793 -5.160 1.00 91.19 83 ARG A O 1
ATOM 632 N N . ARG A 1 84 ? -11.078 4.127 -3.697 1.00 75.38 84 ARG A N 1
ATOM 633 C CA . ARG A 1 84 ? -10.648 5.465 -3.272 1.00 75.38 84 ARG A CA 1
ATOM 634 C C . ARG A 1 84 ? -9.135 5.649 -3.294 1.00 75.38 84 ARG A C 1
ATOM 636 O O . ARG A 1 84 ? -8.407 4.665 -3.045 1.00 75.38 84 ARG A O 1
#

Mean predicted aligned error: 5.41 Å

Sequence (84 aa):
MWDKGFDGNAFLAQVSATGSQVLGRLRSNRRTPVLATLTDGSYLSVIGNLQIRIIEAHVTVTCTDGTTFTGTYRLATTLTDPRR

Organism: NCBI:txid1642303

Nearest PDB structures (foldseek):
  7r5m-assembly1_H  TM=5.455E-01  e=1.973E+00  Neurospora crassa
  8aaq-assembly1_A  TM=4.633E-01  e=2.468E+00  Bombyx mori
  6ex6-assembly2_A  TM=5.997E-01  e=7.990E+00  Bacteroides thetaiotaomicron VPI-5482
  7ztu-assembly1_A  TM=3.628E-01  e=1.973E+00  Bombyx mori
  5nqy-assembly1_A  TM=3.124E-01  e=1.008E+00  Neisseria meningitidis